Protein AF-A0A1R2CJC9-F1 (afdb_monomer)

Sequence (174 aa):
MSKDKLKISDLPPLEEIMQRQLKRQVALAQNEPDPAEVVKGRMSMVFSFLFQNFNLMEKKDKYLMKSTARQVAQYGFLSIISPIYLNIKLGKIAFGRIFDLPKSWRFGIRTTIYAVPLLLHWKYTSDVYNHITYYLADKYMERVQLFMKFNDPKIMNPYIEIEENEENEDSDAL

Foldseek 3Di:
DPPQADELVNADDLVVLVVVLVVVLCVVCVPPPDSVVVSVVLLVVLVVVCVVPVLLADSSLNNHVVVVVVVLVVLVVCLAVVLVVVLVVVCVVCVNCLVVDDPVVNCVVSCCSNVVSVVVSVVVNVVSVSSSSSRSCSVCSVLVVVCVVPVDSCSSPVCSVVVVVVVVVVVVVD

Secondary structure (DSSP, 8-state):
---S---GGGSPPHHHHHHHHHHHHHHHHTT-S-HHHHHHHHHHHHHHHHHHTGGGS-HHHHHHHHHHHHHHHHHHHHHHHHHHHHHHHHHHHTTTGGGGS-HHHHHHHHHHHHHHHHHHHHHHHHHHHHHHHHHHHHHHHHHHHHHHHH--HHHH-TTHHHHHHHHHHHHTT-

Mean predicted aligned error: 8.98 Å

Radius of gyration: 22.83 Å; Cα contacts (8 Å, |Δi|>4): 104; chains: 1; bounding box: 56×35×64 Å

Solvent-accessible surface area (backbone atoms only — not comparable to full-atom values): 9688 Å² total; per-residue (Å²): 131,90,84,60,77,51,50,79,89,74,51,76,58,59,69,59,52,50,50,53,47,49,54,55,46,51,70,71,26,75,87,47,97,56,48,67,63,52,52,52,51,53,43,52,51,42,51,52,50,46,66,77,42,48,84,50,46,45,69,37,59,50,44,31,52,54,54,47,53,51,50,49,51,51,45,50,52,45,30,53,50,52,29,54,53,49,57,58,46,48,46,60,74,49,72,47,52,61,74,74,44,58,70,68,58,45,47,50,54,52,49,49,49,46,47,52,41,43,52,52,42,51,50,52,48,51,56,53,50,49,44,52,51,51,52,50,34,72,70,40,44,66,30,53,55,49,25,76,73,68,71,43,66,54,59,57,18,82,56,51,74,60,51,54,54,52,55,52,55,66,60,76,73,114

Structure (mmCIF, N/CA/C/O backbone):
data_AF-A0A1R2CJC9-F1
#
_entry.id   AF-A0A1R2CJC9-F1
#
loop_
_atom_site.group_PDB
_atom_site.id
_atom_site.type_symbol
_atom_site.label_atom_id
_atom_site.label_alt_id
_atom_site.label_comp_id
_atom_site.label_asym_id
_atom_site.label_entity_id
_atom_site.label_seq_id
_atom_site.pdbx_PDB_ins_code
_atom_site.Cartn_x
_atom_site.Cartn_y
_atom_site.Cartn_z
_atom_site.occupancy
_atom_site.B_iso_or_equiv
_atom_site.auth_seq_id
_atom_site.auth_comp_id
_atom_site.auth_asym_id
_atom_site.auth_atom_id
_atom_site.pdbx_PDB_model_num
ATOM 1 N N . MET A 1 1 ? 15.014 -0.790 22.230 1.00 35.31 1 MET A N 1
ATOM 2 C CA . MET A 1 1 ? 14.670 -1.896 21.300 1.00 35.31 1 MET A CA 1
ATOM 3 C C . MET A 1 1 ? 13.463 -1.468 20.468 1.00 35.31 1 MET A C 1
ATOM 5 O O . MET A 1 1 ? 12.428 -1.183 21.043 1.00 35.31 1 MET A O 1
ATOM 9 N N . SER A 1 2 ? 13.620 -1.380 19.145 1.00 47.16 2 SER A N 1
ATOM 10 C CA . SER A 1 2 ? 12.663 -0.854 18.147 1.00 47.16 2 SER A CA 1
ATOM 11 C C . SER A 1 2 ? 11.371 -1.694 18.004 1.00 47.16 2 SER A C 1
ATOM 13 O O . SER A 1 2 ? 11.179 -2.351 16.982 1.00 47.16 2 SER A O 1
ATOM 15 N N . LYS A 1 3 ? 10.482 -1.700 19.007 1.00 53.47 3 LYS A N 1
ATOM 16 C CA . LYS A 1 3 ? 9.196 -2.435 18.971 1.00 53.47 3 LYS A CA 1
ATOM 17 C C . LYS A 1 3 ? 8.036 -1.671 18.302 1.00 53.47 3 LYS A C 1
ATOM 19 O O . LYS A 1 3 ? 6.925 -2.201 18.242 1.00 53.47 3 LYS A O 1
ATOM 24 N N . ASP A 1 4 ? 8.292 -0.478 17.759 1.00 61.38 4 ASP A N 1
ATOM 25 C CA . ASP A 1 4 ? 7.231 0.419 17.260 1.00 61.38 4 ASP A CA 1
ATOM 26 C C . ASP A 1 4 ? 7.163 0.566 15.739 1.00 61.38 4 ASP A C 1
ATOM 28 O O . ASP A 1 4 ? 6.304 1.270 15.214 1.00 61.38 4 ASP A O 1
ATOM 32 N N . LYS A 1 5 ? 8.040 -0.121 15.002 1.00 75.38 5 LYS A N 1
ATOM 33 C CA . LYS A 1 5 ? 8.102 -0.028 13.538 1.00 75.38 5 LYS A CA 1
ATOM 34 C C . LYS A 1 5 ? 7.462 -1.251 12.893 1.00 75.38 5 LYS A C 1
ATOM 36 O O . LYS A 1 5 ? 8.167 -2.184 12.522 1.00 75.38 5 LYS A O 1
ATOM 41 N N . LEU A 1 6 ? 6.139 -1.226 12.761 1.00 79.56 6 LEU A N 1
ATOM 42 C CA . LEU A 1 6 ? 5.377 -2.255 12.053 1.00 79.56 6 LEU A CA 1
ATOM 43 C C . LEU A 1 6 ? 5.608 -2.144 10.534 1.00 79.56 6 LEU A C 1
ATOM 45 O O . LEU A 1 6 ? 5.527 -1.047 9.971 1.00 79.56 6 LEU A O 1
ATOM 49 N N . LYS A 1 7 ? 5.901 -3.264 9.867 1.00 82.62 7 LYS A N 1
ATOM 50 C CA . LYS A 1 7 ? 6.025 -3.358 8.402 1.00 82.62 7 LYS A CA 1
ATOM 51 C C . LYS A 1 7 ? 4.916 -4.227 7.814 1.00 82.62 7 LYS A C 1
ATOM 53 O O . LYS A 1 7 ? 4.301 -5.024 8.510 1.00 82.62 7 LYS A O 1
ATOM 58 N N . ILE A 1 8 ? 4.713 -4.122 6.499 1.00 79.31 8 ILE A N 1
ATOM 59 C CA . ILE A 1 8 ? 3.738 -4.944 5.758 1.00 79.31 8 ILE A CA 1
ATOM 60 C C . ILE A 1 8 ? 4.029 -6.443 5.924 1.00 79.31 8 ILE A C 1
ATOM 62 O O . ILE A 1 8 ? 3.106 -7.232 6.074 1.00 79.31 8 ILE A O 1
ATOM 66 N N . SER A 1 9 ? 5.308 -6.834 5.948 1.00 81.44 9 SER A N 1
ATOM 67 C CA . SER A 1 9 ? 5.735 -8.226 6.155 1.00 81.44 9 SER A CA 1
ATOM 68 C C . SER A 1 9 ? 5.327 -8.808 7.506 1.00 81.44 9 SER A C 1
ATOM 70 O O . SER A 1 9 ? 5.301 -10.024 7.654 1.00 81.44 9 SER A O 1
ATOM 72 N N . ASP A 1 10 ? 5.052 -7.946 8.483 1.00 83.06 10 ASP A N 1
ATOM 73 C CA . ASP A 1 10 ? 4.709 -8.342 9.846 1.00 83.06 10 ASP A CA 1
ATOM 74 C C . ASP A 1 10 ? 3.188 -8.503 10.008 1.00 83.06 10 ASP A C 1
ATOM 76 O O . ASP A 1 10 ? 2.711 -8.928 11.061 1.00 83.06 10 ASP A O 1
ATOM 80 N N . LEU A 1 11 ? 2.415 -8.144 8.976 1.00 84.31 11 LEU A N 1
ATOM 81 C CA . LEU A 1 11 ? 0.968 -8.299 8.962 1.00 84.31 11 LEU A CA 1
ATOM 82 C C . LEU A 1 11 ? 0.582 -9.762 8.702 1.00 84.31 11 LEU A C 1
ATOM 84 O O . LEU A 1 11 ? 1.264 -10.456 7.943 1.00 84.31 11 LEU A O 1
ATOM 88 N N . PRO A 1 12 ? -0.552 -10.227 9.258 1.00 84.25 12 PRO A N 1
ATOM 89 C CA . PRO A 1 12 ? -1.086 -11.546 8.938 1.00 84.25 12 PRO A CA 1
ATOM 90 C C . PRO A 1 12 ? -1.321 -11.691 7.427 1.00 84.25 12 PRO A C 1
ATOM 92 O O . PRO A 1 12 ? -1.635 -10.690 6.777 1.00 84.25 12 PRO A O 1
ATOM 95 N N . PRO A 1 13 ? -1.234 -12.902 6.854 1.00 86.25 13 PRO A N 1
ATOM 96 C CA . PRO A 1 13 ? -1.520 -13.125 5.442 1.00 86.25 13 PRO A CA 1
ATOM 97 C C . PRO A 1 13 ? -2.891 -12.567 5.044 1.00 86.25 13 PRO A C 1
ATOM 99 O O . PRO A 1 13 ? -3.869 -12.717 5.779 1.00 86.25 13 PRO A O 1
ATOM 102 N N . LEU A 1 14 ? -2.973 -11.952 3.861 1.00 81.81 14 LEU A N 1
ATOM 103 C CA . LEU A 1 14 ? -4.203 -11.333 3.354 1.00 81.81 14 LEU A CA 1
ATOM 104 C C . LEU A 1 14 ? -5.400 -12.297 3.398 1.00 81.81 14 LEU A C 1
ATOM 106 O O . LEU A 1 14 ? -6.487 -11.912 3.818 1.00 81.81 14 LEU A O 1
ATOM 110 N N . GLU A 1 15 ? -5.184 -13.552 3.014 1.00 82.88 15 GLU A N 1
ATOM 111 C CA . GLU A 1 15 ? -6.208 -14.602 3.011 1.00 82.88 15 GLU A CA 1
ATOM 112 C C . GLU A 1 15 ? -6.784 -14.851 4.406 1.00 82.88 15 GLU A C 1
ATOM 114 O O . GLU A 1 15 ? -7.993 -15.009 4.561 1.00 82.88 15 GLU A O 1
ATOM 119 N N . GLU A 1 16 ? -5.939 -14.826 5.436 1.00 85.19 16 GLU A N 1
ATOM 120 C CA . GLU A 1 16 ? -6.367 -15.018 6.817 1.00 85.19 16 GLU A CA 1
ATOM 121 C C . GLU A 1 16 ? -7.226 -13.840 7.295 1.00 85.19 16 GLU A C 1
ATOM 123 O O . GLU A 1 16 ? -8.278 -14.040 7.906 1.00 85.19 16 GLU A O 1
ATOM 128 N N . ILE A 1 17 ? -6.818 -12.607 6.968 1.00 82.06 17 ILE A N 1
ATOM 129 C CA . ILE A 1 17 ? -7.575 -11.392 7.304 1.00 82.06 17 ILE A CA 1
ATOM 130 C C . ILE A 1 17 ? -8.924 -11.399 6.581 1.00 82.06 17 ILE A C 1
ATOM 132 O O . ILE A 1 17 ? -9.961 -11.165 7.202 1.00 82.06 17 ILE A O 1
ATOM 136 N N . MET A 1 18 ? -8.930 -11.731 5.288 1.00 79.06 18 MET A N 1
ATOM 137 C CA . MET A 1 18 ? -10.156 -11.848 4.504 1.00 79.06 18 MET A CA 1
ATOM 138 C C . MET A 1 18 ? -11.086 -12.916 5.075 1.00 79.06 18 MET A C 1
ATOM 140 O O . MET A 1 18 ? -12.278 -12.665 5.206 1.00 79.06 18 MET A O 1
ATO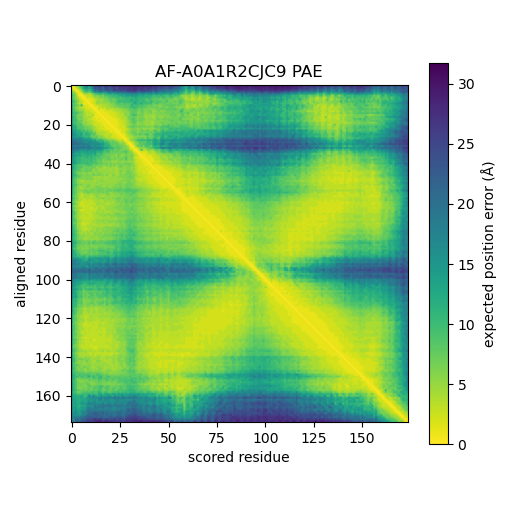M 144 N N . GLN A 1 19 ? -10.571 -14.083 5.469 1.00 82.38 19 GLN A N 1
ATOM 145 C CA . GLN A 1 19 ? -11.386 -15.128 6.090 1.00 82.38 19 GLN A CA 1
ATOM 146 C C . GLN A 1 19 ? -11.963 -14.691 7.440 1.00 82.38 19 GLN A C 1
ATOM 148 O O . GLN A 1 19 ? -13.132 -14.969 7.716 1.00 82.38 19 GLN A O 1
ATOM 153 N N . ARG A 1 20 ? -11.180 -14.004 8.283 1.00 81.50 20 ARG A N 1
ATOM 154 C CA . ARG A 1 20 ? -11.664 -13.457 9.563 1.00 81.50 20 ARG A CA 1
ATOM 155 C C . ARG A 1 20 ? -12.778 -12.441 9.346 1.00 81.50 20 ARG A C 1
ATOM 157 O O . ARG A 1 20 ? -13.830 -12.548 9.979 1.00 81.50 20 ARG A O 1
ATOM 164 N N . GLN A 1 21 ? -12.583 -11.514 8.413 1.00 75.88 21 GLN A N 1
ATOM 165 C CA . GLN A 1 21 ? -13.607 -10.542 8.058 1.00 75.88 21 GLN A CA 1
ATOM 166 C C . GLN A 1 21 ? -14.842 -11.202 7.462 1.00 75.88 21 GLN A C 1
ATOM 168 O O . GLN A 1 21 ? -15.946 -10.880 7.881 1.00 75.88 21 GLN A O 1
ATOM 173 N N . LEU A 1 22 ? -14.677 -12.155 6.544 1.00 74.44 22 LEU A N 1
ATOM 174 C CA . LEU A 1 22 ? -15.789 -12.872 5.933 1.00 74.44 22 LEU A CA 1
ATOM 175 C C . LEU A 1 22 ? -16.603 -13.616 6.996 1.00 74.44 22 LEU A C 1
ATOM 177 O O . LEU A 1 22 ? -17.820 -13.509 7.000 1.00 74.44 22 LEU A O 1
ATOM 181 N N . LYS A 1 23 ? -15.959 -14.293 7.956 1.00 80.25 23 LYS A N 1
ATOM 182 C CA . LYS A 1 23 ? -16.653 -14.949 9.078 1.00 80.25 23 LYS A CA 1
ATOM 183 C C . LYS A 1 23 ? -17.449 -13.957 9.931 1.00 80.25 23 LYS A C 1
ATOM 185 O O . LYS A 1 23 ? -18.612 -14.217 10.229 1.00 80.25 23 LYS A O 1
ATOM 190 N N . ARG A 1 24 ? -16.848 -12.819 10.301 1.00 73.50 24 ARG A N 1
ATOM 191 C CA . ARG A 1 24 ? -17.522 -11.756 11.075 1.00 73.50 24 ARG A CA 1
ATOM 192 C C . ARG A 1 24 ? -18.687 -11.142 10.301 1.00 73.50 24 ARG A C 1
ATOM 194 O O . ARG A 1 24 ? -19.759 -10.936 10.854 1.00 73.50 24 ARG A O 1
ATOM 201 N N . GLN A 1 25 ? -18.489 -10.880 9.017 1.00 69.12 25 GLN A N 1
ATOM 202 C CA . GLN A 1 25 ? -19.483 -10.251 8.156 1.00 69.12 25 GLN A CA 1
ATOM 203 C C . GLN A 1 25 ? -20.624 -11.211 7.826 1.00 69.12 25 GLN A C 1
ATOM 205 O O . GLN A 1 25 ? -21.766 -10.793 7.882 1.00 69.12 25 GLN A O 1
ATOM 210 N N . VAL A 1 26 ? -20.360 -12.499 7.586 1.00 68.56 26 VAL A N 1
ATOM 211 C CA . VAL A 1 26 ? -21.407 -13.525 7.432 1.00 68.56 26 VAL A CA 1
ATOM 212 C C . VAL A 1 26 ? -22.237 -13.643 8.710 1.00 68.56 26 VAL A C 1
ATOM 214 O O . VAL A 1 26 ? -23.455 -13.730 8.624 1.00 68.56 26 VAL A O 1
ATOM 217 N N . ALA A 1 27 ? -21.618 -13.575 9.893 1.00 73.19 27 ALA A N 1
ATOM 218 C CA . ALA A 1 27 ? -22.358 -13.567 11.156 1.00 73.19 27 ALA A CA 1
ATOM 219 C C . ALA A 1 27 ? -23.254 -12.321 11.321 1.00 73.19 27 ALA A C 1
ATOM 221 O O . ALA A 1 27 ? -24.340 -12.421 11.882 1.00 73.19 27 ALA A O 1
ATOM 222 N N . LEU A 1 28 ? -22.827 -11.159 10.815 1.00 66.06 28 LEU A N 1
ATOM 223 C CA . LEU A 1 28 ? -23.589 -9.904 10.886 1.00 66.06 28 LEU A CA 1
ATOM 224 C C . LEU A 1 28 ? -24.624 -9.751 9.757 1.00 66.06 28 LEU A C 1
ATOM 226 O O . LEU A 1 28 ? -25.643 -9.097 9.952 1.00 66.06 28 LEU A O 1
ATOM 230 N N . ALA A 1 29 ? -24.366 -10.346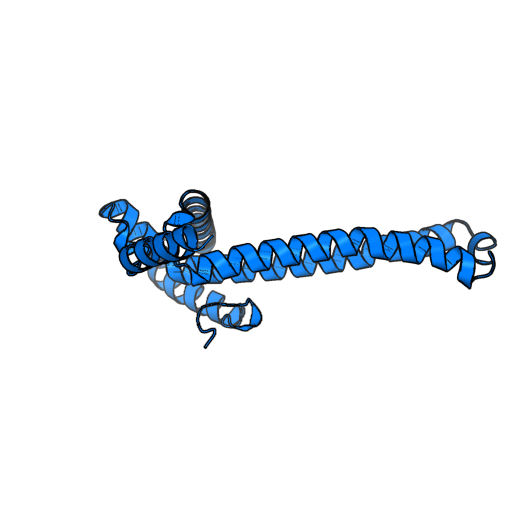 8.594 1.00 62.78 29 ALA A N 1
ATOM 231 C CA . ALA A 1 29 ? -25.146 -10.207 7.367 1.00 62.78 29 ALA A CA 1
ATOM 232 C C . ALA A 1 29 ? -26.063 -11.407 7.088 1.00 62.78 29 ALA A C 1
ATOM 234 O O . ALA A 1 29 ? -26.702 -11.444 6.043 1.00 62.78 29 ALA A O 1
ATOM 235 N N . GLN A 1 30 ? -26.179 -12.367 8.015 1.00 65.12 30 GLN A N 1
ATOM 236 C CA . GLN A 1 30 ? -27.136 -13.484 7.921 1.00 65.12 30 GLN A CA 1
ATOM 237 C C . GLN A 1 30 ? -28.584 -13.028 7.653 1.00 65.12 30 GLN A C 1
ATOM 239 O O . GLN A 1 30 ? -29.377 -13.814 7.145 1.00 65.12 30 GLN A O 1
ATOM 244 N N . ASN A 1 31 ? -28.907 -11.764 7.952 1.00 65.06 31 ASN A N 1
ATOM 245 C CA . ASN A 1 31 ? -30.219 -11.156 7.741 1.00 65.06 31 ASN A CA 1
ATOM 246 C C . ASN A 1 31 ? -30.231 -10.050 6.660 1.00 65.06 31 ASN A C 1
ATOM 248 O O . ASN A 1 31 ? -31.246 -9.373 6.516 1.00 65.06 31 ASN A O 1
ATOM 252 N N . GLU A 1 32 ? -29.131 -9.827 5.927 1.00 67.44 32 GLU A N 1
ATOM 253 C CA . GLU A 1 32 ? -29.031 -8.766 4.912 1.00 67.44 32 GLU A CA 1
ATOM 254 C C . GLU A 1 32 ? -29.092 -9.334 3.475 1.00 67.44 32 GLU A C 1
ATOM 256 O O . GLU A 1 32 ? -28.534 -10.400 3.210 1.00 67.44 32 GLU A O 1
ATOM 261 N N . PRO A 1 33 ? -29.763 -8.642 2.531 1.00 60.34 33 PRO A N 1
ATOM 262 C CA . PRO A 1 33 ? -30.023 -9.160 1.184 1.00 60.34 33 PRO A CA 1
ATOM 263 C C . PRO A 1 33 ? -28.785 -9.224 0.269 1.00 60.34 33 PRO A C 1
ATOM 265 O O . PRO A 1 33 ? -28.765 -10.059 -0.632 1.00 60.34 33 PRO A O 1
ATOM 268 N N . ASP A 1 34 ? -27.749 -8.404 0.503 1.00 74.50 34 ASP A N 1
ATOM 269 C CA . ASP A 1 34 ? -26.438 -8.513 -0.166 1.00 74.50 34 ASP A CA 1
ATOM 270 C C . ASP A 1 34 ? -25.282 -8.301 0.834 1.00 74.50 34 ASP A C 1
ATOM 272 O O . ASP A 1 34 ? -24.857 -7.170 1.096 1.00 74.50 34 ASP A O 1
ATOM 276 N N . PRO A 1 35 ? -24.726 -9.388 1.393 1.00 67.00 35 PRO A N 1
ATOM 277 C CA . PRO A 1 35 ? -23.630 -9.313 2.352 1.00 67.00 35 PRO A CA 1
ATOM 278 C C . PRO A 1 35 ? -22.373 -8.661 1.775 1.00 67.00 35 PRO A C 1
ATOM 280 O O . PRO A 1 35 ? -21.657 -7.959 2.486 1.00 67.00 35 PRO A O 1
ATOM 283 N N . ALA A 1 36 ? -22.068 -8.906 0.499 1.00 69.75 36 ALA A N 1
ATOM 284 C CA . ALA A 1 36 ? -20.789 -8.536 -0.095 1.00 69.75 36 ALA A CA 1
ATOM 285 C C . ALA A 1 36 ? -20.701 -7.030 -0.367 1.00 69.75 36 ALA A C 1
ATOM 287 O O . ALA A 1 36 ? -19.645 -6.420 -0.161 1.00 69.75 36 ALA A O 1
ATOM 288 N N . GLU A 1 37 ? -21.800 -6.421 -0.805 1.00 73.44 37 GLU A N 1
ATOM 289 C CA . GLU A 1 37 ? -21.871 -4.977 -1.027 1.00 73.44 37 GLU A CA 1
ATOM 290 C C . GLU A 1 37 ? -21.804 -4.202 0.298 1.00 73.44 37 GLU A C 1
ATOM 292 O O . GLU A 1 37 ? -21.051 -3.231 0.427 1.00 73.44 37 GLU A O 1
ATOM 297 N N . VAL A 1 38 ? -22.481 -4.707 1.330 1.00 72.50 38 VAL A N 1
ATOM 298 C CA . VAL A 1 38 ? -22.476 -4.126 2.680 1.00 72.50 38 VAL A CA 1
ATOM 299 C C . VAL A 1 38 ? -21.081 -4.179 3.305 1.00 72.50 38 VAL A C 1
ATOM 301 O O . VAL A 1 38 ? -20.627 -3.191 3.891 1.00 72.50 38 VAL A O 1
ATOM 304 N N . VAL A 1 39 ? -20.356 -5.294 3.135 1.00 70.69 39 VAL A N 1
ATOM 305 C CA . VAL A 1 39 ? -18.954 -5.425 3.572 1.00 70.69 39 VAL A CA 1
ATOM 306 C C . VAL A 1 39 ? -18.094 -4.326 2.951 1.00 70.69 39 VAL A C 1
ATOM 308 O O . VAL A 1 39 ? -17.382 -3.620 3.669 1.00 70.69 39 VAL A O 1
ATOM 311 N N . LYS A 1 40 ? -18.174 -4.156 1.624 1.00 74.94 40 LYS A N 1
ATOM 312 C CA . LYS A 1 40 ? -17.388 -3.149 0.895 1.00 74.94 40 LYS A CA 1
ATOM 313 C C . LYS A 1 40 ? -17.723 -1.731 1.352 1.00 74.94 40 LYS A C 1
ATOM 315 O O . LYS A 1 40 ? -16.808 -0.938 1.575 1.00 74.94 40 LYS A O 1
ATOM 320 N N . GLY A 1 41 ? -19.007 -1.427 1.544 1.00 78.19 41 GLY A N 1
ATOM 321 C CA . GLY A 1 41 ? -19.459 -0.129 2.048 1.00 78.19 41 GLY A CA 1
ATOM 322 C C . GLY A 1 41 ? -18.911 0.180 3.443 1.00 78.19 41 GLY A C 1
ATOM 323 O O . GLY A 1 41 ? -18.348 1.253 3.669 1.00 78.19 41 GLY A O 1
ATOM 324 N N . ARG A 1 42 ? -18.985 -0.786 4.369 1.00 76.75 42 ARG A N 1
ATOM 325 C CA . ARG A 1 42 ? -18.448 -0.642 5.735 1.00 76.75 42 ARG A CA 1
ATOM 326 C C . ARG A 1 42 ? -16.934 -0.446 5.736 1.00 76.75 42 ARG A C 1
ATOM 328 O O . ARG A 1 42 ? -16.434 0.429 6.437 1.00 76.75 42 ARG A O 1
ATOM 335 N N . MET A 1 43 ? -16.206 -1.204 4.918 1.00 79.31 43 MET A N 1
ATOM 336 C CA . MET A 1 43 ? -14.759 -1.034 4.773 1.00 79.31 43 MET A CA 1
ATOM 337 C C . MET A 1 43 ? -14.389 0.353 4.237 1.00 79.31 43 MET A C 1
ATOM 339 O O . MET A 1 43 ? -13.499 1.002 4.784 1.00 79.31 43 MET A O 1
ATOM 343 N N . SER A 1 44 ? -15.089 0.825 3.201 1.00 83.31 44 SER A N 1
ATOM 344 C CA . SER A 1 44 ? -14.873 2.158 2.628 1.00 83.31 44 SER A CA 1
ATOM 345 C C . SER A 1 44 ? -15.123 3.268 3.653 1.00 83.31 44 SER A C 1
ATOM 347 O O . SER A 1 44 ? -14.324 4.202 3.752 1.00 83.31 44 SER A O 1
ATOM 349 N N . MET A 1 45 ? -16.173 3.136 4.470 1.00 85.38 45 MET A N 1
ATOM 350 C CA . MET A 1 45 ? -16.481 4.074 5.552 1.00 85.38 45 MET A CA 1
ATOM 351 C C . MET A 1 45 ? -15.372 4.107 6.608 1.00 85.38 45 MET A C 1
ATOM 353 O O . MET A 1 45 ? -14.895 5.187 6.949 1.00 85.38 45 MET A O 1
ATOM 357 N N . VAL A 1 46 ? -14.937 2.940 7.099 1.00 86.69 46 VAL A N 1
ATOM 358 C CA . VAL A 1 46 ? -13.858 2.845 8.098 1.00 86.69 46 VAL A CA 1
ATOM 359 C C . VAL A 1 46 ? -12.585 3.479 7.554 1.00 86.69 46 VAL A C 1
ATOM 361 O O . VAL A 1 46 ? -11.981 4.314 8.219 1.00 86.69 46 VAL A O 1
ATOM 364 N N . PHE A 1 47 ? -12.200 3.142 6.325 1.00 84.88 47 PHE A N 1
ATOM 365 C CA . PHE A 1 47 ? -10.995 3.689 5.715 1.00 84.88 47 PHE A CA 1
ATOM 366 C C . PHE A 1 47 ? -11.089 5.209 5.531 1.00 84.88 47 PHE A C 1
ATOM 368 O O . PHE A 1 47 ? -10.167 5.927 5.904 1.00 84.88 47 PHE A O 1
ATOM 375 N N . SER A 1 48 ? -12.224 5.721 5.048 1.00 87.12 48 SER A N 1
ATOM 376 C CA . SER A 1 48 ? -12.447 7.167 4.906 1.00 87.12 48 SER A CA 1
ATOM 377 C C . SER A 1 48 ? -12.363 7.889 6.253 1.00 87.12 48 SER A C 1
ATOM 379 O O . SER A 1 48 ? -11.705 8.924 6.354 1.00 87.12 48 SER A O 1
ATOM 381 N N . PHE A 1 49 ? -12.960 7.313 7.301 1.00 89.25 49 PHE A N 1
ATOM 382 C CA . PHE A 1 49 ? -12.890 7.854 8.656 1.00 89.25 49 PHE A CA 1
ATOM 383 C C . PHE A 1 49 ? -11.450 7.892 9.178 1.00 89.25 49 PHE A C 1
ATOM 385 O O . PHE A 1 49 ? -11.023 8.916 9.706 1.00 89.25 49 PHE A O 1
ATOM 392 N N . LEU A 1 50 ? -10.692 6.805 9.006 1.00 89.12 50 LEU A N 1
ATOM 393 C CA . LEU A 1 50 ? -9.296 6.721 9.440 1.00 89.12 50 LEU A CA 1
ATOM 394 C C . LEU A 1 50 ? -8.400 7.721 8.703 1.00 89.12 50 LEU A C 1
ATOM 396 O O . LEU A 1 50 ? -7.522 8.313 9.320 1.00 89.12 50 LEU A O 1
ATOM 400 N N . PHE A 1 51 ? -8.632 7.959 7.409 1.00 86.56 51 PHE A N 1
ATOM 401 C CA . PHE A 1 51 ? -7.890 8.977 6.660 1.00 86.56 51 PHE A CA 1
ATOM 402 C C . PHE A 1 51 ? -8.189 10.396 7.142 1.00 86.56 51 PHE A C 1
ATOM 404 O O . PHE A 1 51 ? -7.271 11.205 7.255 1.00 86.56 51 PHE A O 1
ATOM 411 N N . GLN A 1 52 ? -9.454 10.697 7.440 1.00 88.00 52 GLN A N 1
ATOM 412 C CA . GLN A 1 52 ? -9.849 12.000 7.981 1.00 88.00 52 GLN A CA 1
ATOM 413 C C . GLN A 1 52 ? -9.337 12.204 9.412 1.00 88.00 52 GLN A C 1
ATOM 415 O O . GLN A 1 52 ? -8.945 13.309 9.774 1.00 88.00 52 GLN A O 1
ATOM 420 N N . ASN A 1 53 ? -9.292 11.132 10.204 1.00 89.06 53 ASN A N 1
ATOM 421 C CA . ASN A 1 53 ? -8.922 11.151 11.617 1.00 89.06 53 ASN A CA 1
ATOM 422 C C . ASN A 1 53 ? -7.596 10.426 11.867 1.00 89.06 53 ASN A C 1
ATOM 424 O O . ASN A 1 53 ? -7.451 9.692 12.845 1.00 89.06 53 ASN A O 1
ATOM 428 N N . PHE A 1 54 ? -6.614 10.636 10.988 1.00 86.06 54 PHE A N 1
ATOM 429 C CA . PHE A 1 54 ? -5.338 9.915 11.018 1.00 86.06 54 PHE A CA 1
ATOM 430 C C . PHE A 1 54 ? -4.603 10.048 12.362 1.00 86.06 54 PHE A C 1
ATOM 432 O O . PHE A 1 54 ? -3.935 9.114 12.798 1.00 86.06 54 PHE A O 1
ATOM 439 N N . ASN A 1 55 ? -4.765 11.178 13.055 1.00 85.19 55 ASN A N 1
ATOM 440 C CA . ASN A 1 55 ? -4.141 11.427 14.358 1.00 85.19 55 ASN A CA 1
ATOM 441 C C . ASN A 1 55 ? -4.680 10.506 15.468 1.00 85.19 55 ASN A C 1
ATOM 443 O O . ASN A 1 55 ? -3.928 10.162 16.377 1.00 85.19 55 ASN A O 1
ATOM 447 N N . LEU A 1 56 ? -5.935 10.050 15.355 1.00 86.19 56 LEU A N 1
ATOM 448 C CA . LEU A 1 56 ? -6.585 9.149 16.316 1.00 86.19 56 LEU A CA 1
ATOM 449 C C . LEU A 1 56 ? -6.161 7.682 16.156 1.00 86.19 56 LEU A C 1
ATOM 451 O O . LEU A 1 56 ? -6.607 6.828 16.917 1.00 86.19 56 LEU A O 1
ATOM 455 N N . MET A 1 57 ? -5.341 7.363 15.154 1.00 87.81 57 MET A N 1
ATOM 456 C CA . MET A 1 57 ? -4.788 6.022 14.983 1.00 87.81 57 MET A CA 1
ATOM 457 C C . MET A 1 57 ? -3.594 5.793 15.913 1.00 87.81 57 MET A C 1
ATOM 459 O O . MET A 1 57 ? -2.874 6.727 16.262 1.00 87.81 57 MET A O 1
ATOM 463 N N . GLU A 1 58 ? -3.333 4.532 16.254 1.00 89.06 58 GLU A N 1
ATOM 464 C CA . GLU A 1 58 ? -2.146 4.140 17.024 1.00 89.06 58 GLU A CA 1
ATOM 465 C C . GLU A 1 58 ? -0.845 4.486 16.268 1.00 89.06 58 GLU A C 1
ATOM 467 O O . GLU A 1 58 ? -0.748 4.285 15.049 1.00 89.06 58 GLU A O 1
ATOM 472 N N . LYS A 1 59 ? 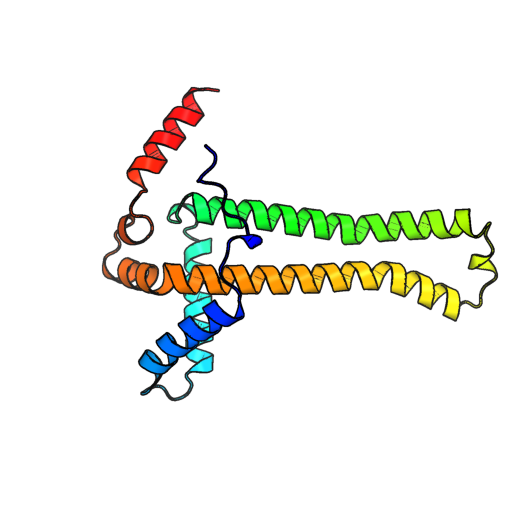0.201 4.942 16.981 1.00 87.44 59 LYS A N 1
ATOM 473 C CA . LYS A 1 59 ? 1.523 5.319 16.413 1.00 87.44 59 LYS A CA 1
ATOM 474 C C . LYS A 1 59 ? 2.110 4.263 15.474 1.00 87.44 59 LYS A C 1
ATOM 476 O O . LYS A 1 59 ? 2.652 4.601 14.419 1.00 87.44 59 LYS A O 1
ATOM 481 N N . LYS A 1 60 ? 1.933 2.980 15.800 1.00 86.50 60 LYS A N 1
ATOM 482 C CA . LYS A 1 60 ? 2.414 1.843 14.993 1.00 86.50 60 LYS A CA 1
ATOM 483 C C . LYS A 1 60 ? 1.727 1.749 13.632 1.00 86.50 60 LYS A C 1
ATOM 485 O O . LYS A 1 60 ? 2.400 1.541 12.622 1.00 86.50 60 LYS A O 1
ATOM 490 N N . ASP A 1 61 ? 0.412 1.948 13.585 1.00 89.44 61 ASP A N 1
ATOM 491 C CA . ASP A 1 61 ? -0.349 1.901 12.334 1.00 89.44 61 ASP A CA 1
ATOM 492 C C . ASP A 1 61 ? -0.121 3.176 11.507 1.00 89.44 61 ASP A C 1
ATOM 494 O O . ASP A 1 61 ? 0.046 3.101 10.287 1.00 89.44 61 ASP A O 1
ATOM 498 N N . LYS A 1 62 ? -0.000 4.339 12.172 1.00 88.88 62 LYS A N 1
ATOM 499 C CA . LYS A 1 62 ? 0.428 5.599 11.537 1.00 88.88 62 LYS A CA 1
ATOM 500 C C . LYS A 1 62 ? 1.785 5.416 10.844 1.00 88.88 62 LYS A C 1
ATOM 502 O O . LYS A 1 62 ? 1.962 5.816 9.689 1.00 88.88 62 LYS A O 1
ATOM 507 N N . TYR A 1 63 ? 2.742 4.779 11.523 1.00 88.94 63 TYR A N 1
ATOM 508 C CA . TYR A 1 63 ? 4.058 4.475 10.961 1.00 88.94 63 TYR A CA 1
ATOM 509 C C . TYR A 1 63 ? 3.977 3.501 9.783 1.00 88.94 63 TYR A C 1
ATOM 511 O O . TYR A 1 63 ? 4.591 3.759 8.746 1.00 88.94 63 TYR A O 1
ATOM 519 N N . LEU A 1 64 ? 3.202 2.418 9.908 1.00 89.94 64 LEU A N 1
ATOM 520 C CA . LEU A 1 64 ? 2.980 1.452 8.830 1.00 89.94 64 LEU A CA 1
ATOM 521 C C . LEU A 1 64 ? 2.473 2.149 7.560 1.00 89.94 64 LEU A C 1
ATOM 523 O O . LEU A 1 64 ? 3.038 1.945 6.483 1.00 89.94 64 LEU A O 1
ATOM 527 N N . MET A 1 65 ? 1.459 3.012 7.683 1.00 89.31 65 MET A N 1
ATOM 528 C CA . MET A 1 65 ? 0.900 3.755 6.550 1.00 89.31 65 MET A CA 1
ATOM 529 C C . MET A 1 65 ? 1.921 4.716 5.933 1.00 89.31 65 MET A C 1
ATOM 531 O O . MET A 1 65 ? 2.124 4.689 4.719 1.00 89.31 65 MET A O 1
ATOM 535 N N . LYS A 1 66 ? 2.621 5.518 6.750 1.00 89.56 66 LYS A N 1
ATOM 536 C CA . LYS A 1 66 ? 3.651 6.459 6.268 1.00 89.56 66 LYS A CA 1
ATOM 537 C C . LYS A 1 66 ? 4.811 5.738 5.575 1.00 89.56 66 LYS A C 1
ATOM 539 O O . LYS A 1 66 ? 5.230 6.131 4.486 1.00 89.56 66 LYS A O 1
ATOM 544 N N . SER A 1 67 ? 5.323 4.671 6.188 1.00 89.19 67 SER A N 1
ATOM 545 C CA . SER A 1 67 ? 6.412 3.851 5.642 1.00 89.19 67 SER A CA 1
ATOM 546 C C . SER A 1 67 ? 6.009 3.211 4.316 1.00 89.19 67 SER A C 1
ATOM 548 O O . SER A 1 67 ? 6.770 3.241 3.348 1.00 89.19 67 SER A O 1
ATOM 550 N N . THR A 1 68 ? 4.782 2.702 4.242 1.00 89.38 68 THR A N 1
ATOM 551 C CA . THR A 1 68 ? 4.248 2.089 3.028 1.00 89.38 68 THR A CA 1
ATOM 552 C C . THR A 1 68 ? 4.050 3.103 1.912 1.00 89.38 68 THR A C 1
ATOM 554 O O . THR A 1 68 ? 4.508 2.868 0.797 1.00 89.38 68 THR A O 1
ATOM 557 N N . ALA A 1 69 ? 3.429 4.248 2.200 1.00 89.88 69 ALA A N 1
ATOM 558 C CA . ALA A 1 69 ? 3.249 5.317 1.221 1.00 89.88 69 ALA A CA 1
ATOM 559 C C . ALA A 1 69 ? 4.599 5.770 0.647 1.00 89.88 69 ALA A C 1
ATOM 561 O O . ALA A 1 69 ? 4.741 5.933 -0.565 1.00 89.88 69 ALA A O 1
ATOM 562 N N . ARG A 1 70 ? 5.626 5.883 1.502 1.00 91.81 70 ARG A N 1
ATOM 563 C CA . ARG A 1 70 ? 6.993 6.184 1.069 1.00 91.81 70 ARG A CA 1
ATOM 564 C C . ARG A 1 70 ? 7.559 5.102 0.147 1.00 91.81 70 ARG A C 1
ATOM 566 O O . ARG A 1 70 ? 8.142 5.449 -0.875 1.00 91.81 70 ARG A O 1
ATOM 573 N N . GLN A 1 71 ? 7.397 3.822 0.478 1.00 90.12 71 GLN A N 1
ATOM 574 C CA . GLN A 1 71 ? 7.872 2.717 -0.366 1.00 90.12 71 GLN A CA 1
ATOM 575 C C . GLN A 1 71 ? 7.151 2.676 -1.716 1.00 90.12 71 GLN A C 1
ATOM 577 O O . GLN A 1 71 ? 7.798 2.554 -2.752 1.00 90.12 71 GLN A O 1
ATOM 582 N N . VAL A 1 72 ? 5.826 2.845 -1.721 1.00 92.62 72 VAL A N 1
ATOM 583 C CA . VAL A 1 72 ? 5.013 2.928 -2.943 1.00 92.62 72 VAL A CA 1
ATOM 584 C C . VAL A 1 72 ? 5.484 4.092 -3.812 1.00 92.62 72 VAL A C 1
ATOM 586 O O . VAL A 1 72 ? 5.742 3.891 -4.995 1.00 92.62 72 VAL A O 1
ATOM 589 N N . ALA A 1 73 ? 5.694 5.279 -3.237 1.00 92.19 73 ALA A N 1
ATOM 590 C CA . ALA A 1 73 ? 6.205 6.433 -3.974 1.00 92.19 73 ALA A CA 1
ATOM 591 C C . ALA A 1 73 ? 7.616 6.189 -4.540 1.00 92.19 73 ALA A C 1
ATOM 593 O O . ALA A 1 73 ? 7.883 6.500 -5.700 1.00 92.19 73 ALA A O 1
ATOM 594 N N . GLN A 1 74 ? 8.513 5.588 -3.751 1.00 92.69 74 GLN A N 1
ATOM 595 C CA . GLN A 1 74 ? 9.867 5.238 -4.192 1.00 92.69 74 GLN A CA 1
ATOM 596 C C . GLN A 1 74 ? 9.852 4.231 -5.347 1.00 92.69 74 GLN A C 1
ATOM 598 O O . GLN A 1 74 ? 10.550 4.427 -6.342 1.00 92.69 74 GLN A O 1
ATOM 603 N N . TYR A 1 75 ? 9.042 3.176 -5.254 1.00 91.81 75 TYR A N 1
ATOM 604 C CA . TYR A 1 75 ? 8.897 2.203 -6.333 1.00 91.81 75 TYR A CA 1
ATOM 605 C C . TYR A 1 75 ? 8.187 2.783 -7.552 1.00 91.81 75 TYR A C 1
ATOM 607 O O . TYR A 1 75 ? 8.577 2.456 -8.668 1.00 91.81 75 TYR A O 1
ATOM 615 N N . GLY A 1 76 ? 7.229 3.691 -7.369 1.00 91.38 76 GLY A N 1
ATOM 616 C CA . GLY A 1 76 ? 6.610 4.435 -8.465 1.00 91.38 76 GLY A CA 1
ATOM 617 C C . GLY A 1 76 ? 7.642 5.269 -9.219 1.00 91.38 76 GLY A C 1
ATOM 618 O O . GLY A 1 76 ? 7.757 5.171 -10.439 1.00 91.38 76 GLY 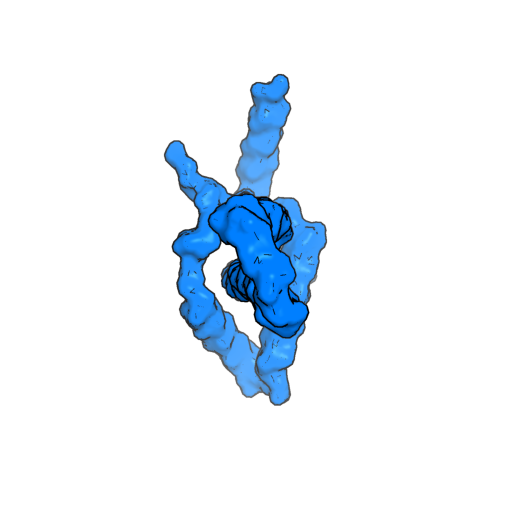A O 1
ATOM 619 N N . PHE A 1 77 ? 8.490 5.998 -8.495 1.00 93.75 77 PHE A N 1
ATOM 620 C CA . PHE A 1 77 ? 9.587 6.765 -9.082 1.00 93.75 77 PHE A CA 1
ATOM 621 C C . PHE A 1 77 ? 10.592 5.875 -9.832 1.00 93.75 77 PHE A C 1
ATOM 623 O O . PHE A 1 77 ? 10.951 6.163 -10.977 1.00 93.75 77 PHE A O 1
ATOM 630 N N . LEU A 1 78 ? 10.998 4.749 -9.235 1.00 92.31 78 LEU A N 1
ATOM 631 C CA . LEU A 1 78 ? 11.878 3.772 -9.884 1.00 92.31 78 LEU A CA 1
ATOM 632 C C . LEU A 1 78 ? 11.226 3.132 -11.116 1.00 92.31 78 LEU A C 1
ATOM 634 O O . LEU A 1 78 ? 11.900 2.937 -12.125 1.00 92.31 78 LEU A O 1
ATOM 638 N N . SER A 1 79 ? 9.915 2.880 -11.085 1.00 91.94 79 SER A N 1
ATOM 639 C CA . SER A 1 79 ? 9.176 2.320 -12.222 1.00 91.94 79 SER A CA 1
ATOM 640 C C . SER A 1 79 ? 9.188 3.229 -13.451 1.00 91.94 79 SER A C 1
ATOM 642 O O . SER A 1 79 ? 8.999 2.737 -14.555 1.00 91.94 79 SER A O 1
ATOM 644 N N . ILE A 1 80 ? 9.463 4.526 -13.282 1.00 91.62 80 ILE A N 1
ATOM 645 C CA . ILE A 1 80 ? 9.582 5.501 -14.373 1.00 91.62 80 ILE A CA 1
ATOM 646 C C . ILE A 1 80 ? 11.051 5.690 -14.768 1.00 91.62 80 ILE A C 1
ATOM 648 O O . ILE A 1 80 ? 11.398 5.632 -15.950 1.00 91.62 80 ILE A O 1
ATOM 652 N N . ILE A 1 81 ? 11.941 5.886 -13.791 1.00 92.50 81 ILE A N 1
ATOM 653 C CA . ILE A 1 81 ? 13.351 6.201 -14.059 1.00 92.50 81 ILE A CA 1
ATOM 654 C C . ILE A 1 81 ? 14.131 5.002 -14.581 1.00 92.50 81 ILE A C 1
ATOM 656 O O . ILE A 1 81 ? 14.940 5.156 -15.500 1.00 92.50 81 ILE A O 1
ATOM 660 N N . SER A 1 82 ? 13.897 3.808 -14.036 1.00 90.69 82 SER A N 1
ATOM 661 C CA . SER A 1 82 ? 14.614 2.606 -14.461 1.00 90.69 82 SER A CA 1
ATOM 662 C C . SER A 1 82 ? 14.393 2.300 -15.951 1.00 90.69 82 SER A C 1
ATOM 664 O O . SER A 1 82 ? 15.395 2.122 -16.646 1.00 90.69 82 SER A O 1
ATOM 666 N N . PRO A 1 83 ? 13.159 2.334 -16.502 1.00 90.44 83 PRO A N 1
ATOM 667 C CA . PRO A 1 83 ? 12.937 2.237 -17.947 1.00 90.44 83 PRO A CA 1
ATOM 668 C C . PRO A 1 83 ? 13.651 3.298 -18.780 1.00 90.44 83 PRO A C 1
ATOM 670 O O . PRO A 1 83 ? 14.213 2.973 -19.825 1.00 90.44 83 PRO A O 1
ATOM 673 N N . ILE A 1 84 ? 13.647 4.563 -18.338 1.00 89.88 84 ILE A N 1
ATOM 674 C CA . ILE A 1 84 ? 14.309 5.663 -19.056 1.00 89.88 84 ILE A CA 1
ATOM 675 C C . ILE A 1 84 ? 15.807 5.378 -19.163 1.00 89.88 84 ILE A C 1
ATOM 677 O O . ILE A 1 84 ? 16.376 5.413 -20.257 1.00 89.88 84 ILE A O 1
ATOM 681 N N . TYR A 1 85 ? 16.434 5.036 -18.038 1.00 90.06 85 TYR A N 1
ATOM 682 C CA . TYR A 1 85 ? 17.846 4.683 -17.997 1.00 90.06 85 TYR A CA 1
ATOM 683 C C . TYR A 1 85 ? 18.153 3.465 -18.876 1.00 90.06 85 TYR A C 1
ATOM 685 O O . TYR A 1 85 ? 19.107 3.487 -19.659 1.00 90.06 85 TYR A O 1
ATOM 693 N N . LEU A 1 86 ? 17.322 2.422 -18.788 1.00 88.62 86 LEU A N 1
ATOM 694 C CA . LEU A 1 86 ? 17.488 1.195 -19.559 1.00 88.62 86 LEU A CA 1
ATOM 695 C C . LEU A 1 86 ? 17.370 1.457 -21.064 1.00 88.62 86 LEU A C 1
ATOM 697 O O . LEU A 1 86 ? 18.199 0.970 -21.823 1.00 88.62 86 LEU A O 1
ATOM 701 N N . ASN A 1 87 ? 16.405 2.270 -21.500 1.00 85.94 87 ASN A N 1
ATOM 702 C CA . ASN A 1 87 ? 16.217 2.630 -22.906 1.00 85.94 87 ASN A CA 1
ATOM 703 C C . ASN A 1 87 ? 17.431 3.404 -23.462 1.00 85.94 87 ASN A C 1
ATOM 705 O O . ASN A 1 87 ? 17.920 3.095 -24.551 1.00 85.94 87 ASN A O 1
ATOM 709 N N . ILE A 1 88 ? 17.991 4.345 -22.688 1.00 85.31 88 ILE A N 1
ATOM 710 C CA . ILE A 1 88 ? 19.222 5.069 -23.060 1.00 85.31 88 ILE A CA 1
ATOM 711 C C . ILE A 1 88 ? 20.415 4.106 -23.159 1.00 85.31 88 ILE A C 1
ATOM 713 O O . ILE A 1 88 ? 21.204 4.172 -24.106 1.00 85.31 88 ILE A O 1
ATOM 717 N N . LYS A 1 89 ? 20.565 3.198 -22.186 1.00 84.88 89 LYS A N 1
ATOM 718 C CA . LYS A 1 89 ? 21.647 2.205 -22.170 1.00 84.88 89 LYS A CA 1
ATOM 719 C C . LYS A 1 89 ? 21.506 1.164 -23.272 1.00 84.88 89 LYS A C 1
ATOM 721 O O . LYS A 1 89 ? 22.532 0.777 -23.821 1.00 84.88 89 LYS A O 1
ATOM 726 N N . LEU A 1 90 ? 20.289 0.765 -23.641 1.00 82.94 90 LEU A N 1
ATOM 727 C CA . LEU A 1 90 ? 20.038 -0.195 -24.717 1.00 82.94 90 LEU A CA 1
ATOM 728 C C . LEU A 1 90 ? 20.692 0.280 -26.017 1.00 82.94 90 LEU A C 1
ATOM 730 O O . LEU A 1 90 ? 21.437 -0.470 -26.641 1.00 82.94 90 LEU A O 1
ATOM 734 N N . GLY A 1 91 ? 20.496 1.556 -26.372 1.00 73.25 91 GLY A N 1
ATOM 735 C CA . GLY A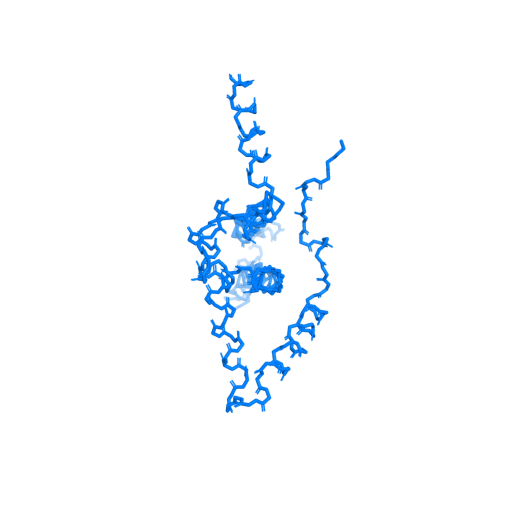 1 91 ? 21.107 2.158 -27.561 1.00 73.25 91 GLY A CA 1
ATOM 736 C C . GLY A 1 91 ? 22.639 2.117 -27.546 1.00 73.25 91 GLY A C 1
ATOM 737 O O . GLY A 1 91 ? 23.252 1.879 -28.586 1.00 73.25 91 GLY A O 1
ATOM 738 N N . LYS A 1 92 ? 23.254 2.281 -26.365 1.00 77.44 92 LYS A N 1
ATOM 739 C CA . LYS A 1 92 ? 24.713 2.196 -26.184 1.00 77.44 92 LYS A CA 1
ATOM 740 C C . LYS A 1 92 ? 25.227 0.752 -26.226 1.00 77.44 92 LYS A C 1
ATOM 742 O O . LYS A 1 92 ? 26.216 0.492 -26.897 1.00 77.44 92 LYS A O 1
ATOM 747 N N . ILE A 1 93 ? 24.562 -0.181 -25.539 1.00 78.31 93 ILE A N 1
ATOM 748 C CA . ILE A 1 93 ? 24.975 -1.594 -25.425 1.00 78.31 93 ILE A CA 1
ATOM 749 C C . ILE A 1 93 ? 24.844 -2.319 -26.762 1.00 78.31 93 ILE A C 1
ATOM 751 O O . ILE A 1 93 ? 25.711 -3.103 -27.131 1.00 78.31 93 ILE A O 1
ATOM 755 N N . ALA A 1 94 ? 23.790 -2.034 -27.523 1.00 76.81 94 ALA A N 1
ATOM 756 C CA . ALA A 1 94 ? 23.622 -2.629 -28.840 1.00 76.81 94 ALA A CA 1
ATOM 757 C C . ALA A 1 94 ? 24.490 -1.966 -29.921 1.00 76.81 94 ALA A C 1
ATOM 759 O O . ALA A 1 94 ? 24.301 -2.282 -31.092 1.00 76.81 94 ALA A O 1
ATOM 760 N N . PHE A 1 95 ? 25.384 -1.026 -29.575 1.00 74.12 95 PHE A N 1
ATOM 761 C CA . PHE A 1 95 ? 26.172 -0.238 -30.535 1.00 74.12 95 PHE A CA 1
ATOM 762 C C . PHE A 1 95 ? 25.309 0.374 -31.653 1.00 74.12 95 PHE A C 1
ATOM 764 O O . PHE A 1 95 ? 25.686 0.378 -32.819 1.00 74.12 95 PHE A O 1
ATOM 771 N N . GLY A 1 96 ? 24.096 0.823 -31.319 1.00 69.06 96 GLY A N 1
ATOM 772 C CA . GLY A 1 96 ? 23.149 1.343 -32.304 1.00 69.06 96 GLY A CA 1
ATOM 773 C C . GLY A 1 96 ? 22.401 0.297 -33.146 1.00 69.06 96 GLY A C 1
ATOM 774 O O . GLY A 1 96 ? 21.434 0.670 -33.797 1.00 69.06 96 GLY A O 1
ATOM 775 N N . ARG A 1 97 ? 22.708 -1.006 -33.060 1.00 72.94 97 ARG A N 1
ATOM 776 C CA . ARG A 1 97 ? 22.030 -2.072 -33.840 1.00 72.94 97 ARG A CA 1
ATOM 777 C C . ARG A 1 97 ? 20.533 -2.209 -33.564 1.00 72.94 97 ARG A C 1
ATOM 779 O O . ARG A 1 97 ? 19.786 -2.752 -34.369 1.00 72.94 97 ARG A O 1
ATOM 786 N N . ILE A 1 98 ? 20.052 -1.681 -32.437 1.00 68.38 98 ILE A N 1
ATOM 787 C CA . ILE A 1 98 ? 18.609 -1.573 -32.172 1.00 68.38 98 ILE A CA 1
ATOM 788 C C . ILE A 1 98 ? 17.921 -0.664 -33.198 1.00 68.38 98 ILE A C 1
ATOM 790 O O . ILE A 1 98 ? 16.745 -0.867 -33.484 1.00 68.38 98 ILE A O 1
ATOM 794 N N . PHE A 1 99 ? 18.619 0.323 -33.767 1.00 69.38 99 PHE A N 1
ATOM 795 C CA . PHE A 1 99 ? 18.074 1.195 -34.810 1.00 69.38 99 PHE A CA 1
ATOM 796 C C . PHE A 1 99 ? 17.962 0.504 -36.175 1.00 69.38 99 PHE A C 1
ATOM 798 O O . PHE A 1 99 ? 17.133 0.935 -36.979 1.00 69.38 99 PHE A O 1
ATOM 805 N N . ASP A 1 100 ? 18.686 -0.600 -36.375 1.00 76.62 100 ASP A N 1
ATOM 806 C CA . ASP A 1 100 ? 18.625 -1.429 -37.585 1.00 76.62 100 ASP A CA 1
ATOM 807 C C . ASP A 1 100 ? 17.430 -2.396 -37.567 1.00 76.62 100 ASP A C 1
ATOM 809 O O . ASP A 1 100 ? 17.019 -2.914 -38.604 1.00 76.62 100 ASP A O 1
ATOM 813 N N . LEU A 1 101 ? 16.814 -2.616 -36.399 1.00 80.94 101 LEU A N 1
ATOM 814 C CA . LEU A 1 101 ? 15.633 -3.468 -36.280 1.00 80.94 101 LEU A CA 1
ATOM 815 C C . LEU A 1 101 ? 14.411 -2.863 -37.001 1.00 80.94 101 LEU A C 1
ATOM 817 O O . LEU A 1 101 ? 14.228 -1.634 -37.031 1.00 80.94 101 LEU A O 1
ATOM 821 N N . PRO A 1 102 ? 13.487 -3.707 -37.499 1.00 87.62 102 PRO A N 1
ATOM 822 C CA . PRO A 1 102 ? 12.191 -3.256 -37.991 1.00 87.62 102 PRO A CA 1
ATOM 823 C C . PRO A 1 102 ? 11.464 -2.388 -36.956 1.00 87.62 102 PRO A C 1
ATOM 825 O O . PRO A 1 102 ? 11.571 -2.606 -35.745 1.00 87.62 102 PRO A O 1
ATOM 828 N N . LYS A 1 103 ? 10.700 -1.392 -37.422 1.00 85.12 103 LYS A N 1
ATOM 829 C CA . LYS A 1 103 ? 9.996 -0.440 -36.540 1.00 85.12 103 LYS A CA 1
ATOM 830 C C . LYS A 1 103 ? 9.102 -1.140 -35.506 1.00 85.12 103 LYS A C 1
ATOM 832 O O . LYS A 1 103 ? 9.076 -0.716 -34.355 1.00 85.12 103 LYS A O 1
ATOM 837 N N . SER A 1 104 ? 8.429 -2.226 -35.890 1.00 88.81 104 SER A N 1
ATOM 838 C CA . SER A 1 104 ? 7.578 -3.031 -35.001 1.00 88.81 104 SER A CA 1
ATOM 839 C C . SER A 1 104 ? 8.358 -3.671 -33.851 1.00 88.81 104 SER A C 1
ATOM 841 O O . SER A 1 104 ? 7.916 -3.619 -32.707 1.00 88.81 104 SER A O 1
ATOM 843 N N . TRP A 1 105 ? 9.552 -4.196 -34.123 1.00 85.38 105 TRP A N 1
ATOM 844 C CA . TRP A 1 105 ? 10.421 -4.803 -33.113 1.00 85.38 105 TRP A CA 1
ATOM 845 C C . TRP A 1 105 ? 10.984 -3.756 -32.151 1.00 85.38 105 TRP A C 1
ATOM 847 O O . TRP A 1 105 ? 10.965 -3.952 -30.938 1.00 85.38 105 TRP A O 1
ATOM 857 N N . ARG A 1 106 ? 11.408 -2.597 -32.673 1.00 84.00 106 ARG A N 1
ATOM 858 C CA . ARG A 1 106 ? 11.825 -1.454 -31.841 1.00 84.00 106 ARG A CA 1
ATOM 859 C C . ARG A 1 106 ? 10.713 -0.973 -30.920 1.00 84.00 106 ARG A C 1
ATOM 861 O O . ARG A 1 106 ? 10.973 -0.686 -29.753 1.00 84.00 106 ARG A O 1
ATOM 868 N N . PHE A 1 107 ? 9.500 -0.865 -31.455 1.00 86.69 107 PHE A N 1
ATOM 869 C CA . PHE A 1 107 ? 8.330 -0.485 -30.680 1.00 86.69 107 PHE A CA 1
ATOM 870 C C . PHE A 1 107 ? 8.046 -1.521 -29.592 1.00 86.69 107 PHE A C 1
ATOM 872 O O . PHE A 1 107 ? 7.968 -1.144 -28.433 1.00 86.69 107 PHE A O 1
ATOM 879 N N . GLY A 1 108 ? 8.006 -2.814 -29.930 1.00 89.38 108 GLY A N 1
ATOM 880 C CA . GLY A 1 108 ? 7.788 -3.890 -28.962 1.00 89.38 108 GLY A CA 1
ATOM 881 C C . GLY A 1 108 ? 8.795 -3.868 -27.811 1.00 89.38 108 GLY A C 1
ATOM 882 O O . GLY A 1 108 ? 8.397 -3.841 -26.652 1.00 89.38 108 GLY A O 1
ATOM 883 N N . ILE A 1 109 ? 10.095 -3.783 -28.114 1.00 86.69 109 ILE A N 1
ATOM 884 C CA . ILE A 1 109 ? 11.152 -3.732 -27.092 1.00 86.69 109 ILE A CA 1
ATOM 885 C C . ILE A 1 109 ? 10.973 -2.515 -26.179 1.00 86.69 109 ILE A C 1
ATOM 887 O O . ILE A 1 109 ? 10.998 -2.654 -24.958 1.00 86.69 109 ILE A O 1
ATOM 891 N N . ARG A 1 110 ? 10.763 -1.321 -26.748 1.00 85.62 110 ARG A N 1
ATOM 892 C CA . ARG A 1 110 ? 10.568 -0.101 -25.951 1.00 85.62 110 ARG A CA 1
ATOM 893 C C . ARG A 1 110 ? 9.311 -0.193 -25.098 1.00 85.62 110 ARG A C 1
ATOM 895 O O . ARG A 1 110 ? 9.383 0.075 -23.905 1.00 85.62 110 ARG A O 1
ATOM 902 N N . THR A 1 111 ? 8.193 -0.616 -25.676 1.00 89.81 111 THR A N 1
ATOM 903 C CA . THR A 1 111 ? 6.931 -0.784 -24.955 1.00 89.81 111 THR A CA 1
ATOM 904 C C . THR A 1 111 ? 7.093 -1.755 -23.793 1.00 89.81 111 THR A C 1
ATOM 906 O O . THR A 1 111 ? 6.686 -1.414 -22.691 1.00 89.81 111 THR A O 1
ATOM 909 N N . THR A 1 112 ? 7.768 -2.894 -23.969 1.00 90.62 112 THR A N 1
ATOM 910 C CA . THR A 1 112 ? 8.036 -3.841 -22.872 1.00 90.62 112 THR A CA 1
ATOM 911 C C . THR A 1 112 ? 8.887 -3.222 -21.760 1.00 90.62 112 THR A C 1
ATOM 913 O O . THR A 1 112 ? 8.575 -3.408 -20.585 1.00 90.62 112 THR A O 1
ATOM 916 N N . ILE A 1 113 ? 9.921 -2.445 -22.106 1.00 90.88 113 ILE A N 1
ATOM 917 C CA . ILE A 1 113 ? 10.799 -1.774 -21.130 1.00 90.88 113 ILE A CA 1
ATOM 918 C C . ILE A 1 113 ? 10.019 -0.810 -20.230 1.00 90.88 113 ILE A C 1
ATOM 920 O O . ILE A 1 113 ? 10.321 -0.722 -19.043 1.00 90.88 113 ILE A O 1
ATOM 924 N N . TYR A 1 114 ? 9.020 -0.109 -20.771 1.00 90.00 114 TYR A N 1
ATO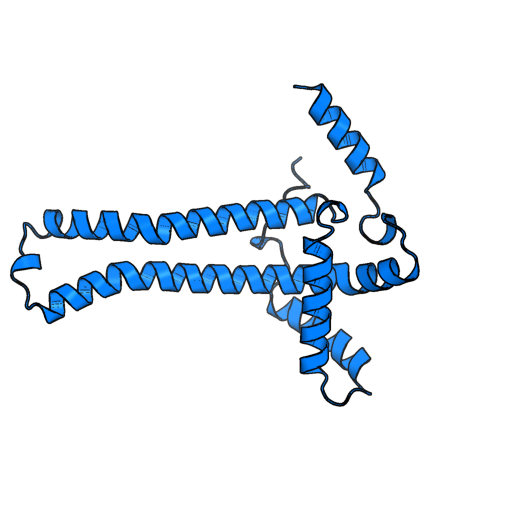M 925 C CA . TYR A 1 114 ? 8.177 0.803 -19.992 1.00 90.00 114 TYR A CA 1
ATOM 926 C C . TYR A 1 114 ? 6.995 0.093 -19.318 1.00 90.00 114 TYR A C 1
ATOM 928 O O . TYR A 1 114 ? 6.685 0.376 -18.165 1.00 90.00 114 TYR A O 1
ATOM 936 N N . ALA A 1 115 ? 6.345 -0.847 -20.004 1.00 92.69 115 ALA A N 1
ATOM 937 C CA . ALA A 1 115 ? 5.137 -1.503 -19.518 1.00 92.69 115 ALA A CA 1
ATOM 938 C C . ALA A 1 115 ? 5.416 -2.458 -18.353 1.00 92.69 115 ALA A C 1
ATOM 940 O O . ALA A 1 115 ? 4.654 -2.466 -17.392 1.00 92.69 115 ALA A O 1
ATOM 941 N N . VAL A 1 116 ? 6.499 -3.245 -18.397 1.00 93.19 116 VAL A N 1
ATOM 942 C CA . VAL A 1 116 ? 6.767 -4.254 -17.358 1.00 93.19 116 VAL A CA 1
ATOM 943 C C . VAL A 1 116 ? 6.964 -3.614 -15.976 1.00 93.19 116 VAL A C 1
ATOM 945 O O . VAL A 1 116 ? 6.270 -4.026 -15.046 1.00 93.19 116 VAL A O 1
ATOM 948 N N . PRO A 1 117 ? 7.819 -2.588 -15.796 1.00 92.94 117 PRO A N 1
ATOM 949 C CA . PRO A 1 117 ? 7.990 -1.960 -14.486 1.00 92.94 117 PRO A CA 1
ATOM 950 C C . PRO A 1 117 ? 6.726 -1.256 -13.986 1.00 92.94 117 PRO A C 1
ATOM 952 O O . PRO A 1 117 ? 6.440 -1.322 -12.793 1.00 92.94 117 PRO A O 1
ATOM 955 N N . LEU A 1 118 ? 5.933 -0.657 -14.883 1.00 92.12 118 LEU A N 1
ATOM 956 C CA . LEU A 1 118 ? 4.641 -0.061 -14.531 1.00 92.12 118 LEU A CA 1
ATOM 957 C C . LEU A 1 118 ? 3.627 -1.114 -14.066 1.00 92.12 118 LEU A C 1
ATOM 959 O O . LEU A 1 118 ? 2.969 -0.915 -13.048 1.00 92.12 118 LEU A O 1
ATOM 963 N N . LEU A 1 119 ? 3.527 -2.252 -14.760 1.00 94.06 119 LEU A N 1
ATOM 964 C CA . LEU A 1 119 ? 2.636 -3.351 -14.373 1.00 94.06 119 LEU A CA 1
ATOM 965 C C . LEU A 1 119 ? 3.046 -3.972 -13.033 1.00 94.06 119 LEU A C 1
ATOM 967 O O . LEU A 1 119 ? 2.189 -4.247 -12.195 1.00 94.06 119 LEU A O 1
ATOM 971 N N . LEU A 1 120 ? 4.350 -4.159 -12.805 1.00 93.06 120 LEU A N 1
ATOM 972 C CA . LEU A 1 120 ? 4.871 -4.645 -11.526 1.00 93.06 120 LEU A CA 1
ATOM 973 C C . LEU A 1 120 ? 4.579 -3.658 -10.391 1.00 93.06 120 LEU A C 1
ATOM 975 O O . LEU A 1 120 ? 4.149 -4.075 -9.317 1.00 93.06 120 LEU A O 1
ATOM 979 N N . HIS A 1 121 ? 4.763 -2.359 -10.634 1.00 92.69 121 HIS A N 1
ATOM 980 C CA . HIS A 1 121 ? 4.439 -1.323 -9.659 1.00 92.69 121 HIS A CA 1
ATOM 981 C C . HIS A 1 121 ? 2.938 -1.260 -9.354 1.00 92.69 121 HIS A C 1
ATOM 983 O O . HIS A 1 121 ? 2.562 -1.170 -8.185 1.00 92.69 121 HIS A O 1
ATOM 989 N N . TRP A 1 122 ? 2.082 -1.353 -10.376 1.00 93.94 122 TRP A N 1
ATOM 990 C CA . TRP A 1 122 ? 0.630 -1.395 -10.208 1.00 93.94 122 TRP A CA 1
ATOM 991 C C . TRP A 1 122 ? 0.204 -2.591 -9.359 1.00 93.94 122 TRP A C 1
ATOM 993 O O . TRP A 1 122 ? -0.518 -2.421 -8.378 1.00 93.94 122 TRP A O 1
ATOM 1003 N N . LYS A 1 123 ? 0.702 -3.789 -9.694 1.00 94.19 123 LYS A N 1
ATOM 1004 C CA . LYS A 1 123 ? 0.420 -5.010 -8.936 1.00 94.19 123 LYS A CA 1
ATOM 1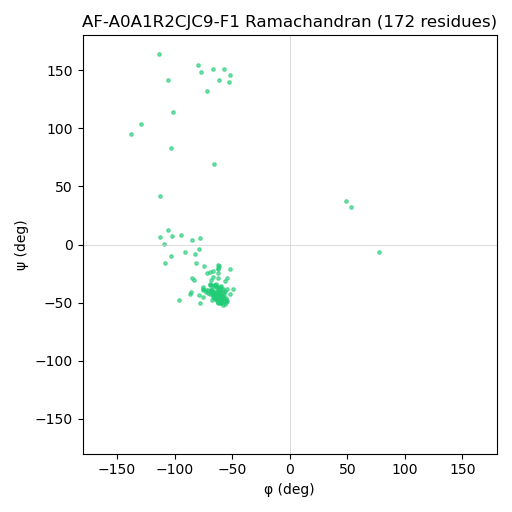005 C C . LYS A 1 123 ? 0.851 -4.868 -7.477 1.00 94.19 123 LYS A C 1
ATOM 1007 O O . LYS A 1 123 ? 0.031 -5.053 -6.589 1.00 94.19 123 LYS A O 1
ATOM 1012 N N . TYR A 1 124 ? 2.100 -4.463 -7.237 1.00 92.00 124 TYR A N 1
ATOM 1013 C CA . TYR A 1 124 ? 2.617 -4.244 -5.885 1.00 92.00 124 TYR A CA 1
ATOM 1014 C C . TYR A 1 124 ? 1.757 -3.249 -5.098 1.00 92.00 124 TYR A C 1
ATOM 1016 O O . TYR A 1 124 ? 1.363 -3.519 -3.968 1.00 92.00 124 TYR A O 1
ATOM 1024 N N . THR A 1 125 ? 1.439 -2.104 -5.704 1.00 91.75 125 THR A N 1
ATOM 1025 C CA . THR A 1 125 ? 0.644 -1.054 -5.058 1.00 91.75 125 THR A CA 1
ATOM 1026 C C . THR A 1 125 ? -0.761 -1.548 -4.733 1.00 91.75 125 THR A C 1
ATOM 1028 O O . THR A 1 125 ? -1.254 -1.275 -3.643 1.00 91.75 125 THR A O 1
ATOM 1031 N N . SER A 1 126 ? -1.389 -2.308 -5.633 1.00 90.44 126 SER A N 1
ATOM 1032 C CA . SER A 1 126 ? -2.712 -2.887 -5.402 1.00 90.44 126 SER A CA 1
ATOM 1033 C C . SER A 1 126 ? -2.697 -3.927 -4.281 1.00 90.44 126 SER A C 1
ATOM 1035 O O . SER A 1 126 ? -3.546 -3.858 -3.393 1.00 90.44 126 SER A O 1
ATOM 1037 N N . ASP A 1 127 ? -1.723 -4.839 -4.274 1.00 90.50 127 ASP A N 1
ATOM 1038 C CA . ASP A 1 127 ? -1.594 -5.883 -3.250 1.00 90.50 127 ASP A CA 1
ATOM 1039 C C . ASP A 1 127 ? -1.389 -5.260 -1.862 1.00 90.50 127 ASP A C 1
ATOM 1041 O O . ASP A 1 127 ? -2.093 -5.587 -0.906 1.00 90.50 127 ASP A O 1
ATOM 1045 N N . VAL A 1 128 ? -0.479 -4.289 -1.768 1.00 90.12 128 VAL A N 1
ATOM 1046 C CA . VAL A 1 128 ? -0.181 -3.569 -0.527 1.00 90.12 128 VAL A CA 1
ATOM 1047 C C . VAL A 1 128 ? -1.365 -2.725 -0.054 1.00 90.12 128 VAL A C 1
ATOM 1049 O O . VAL A 1 128 ? -1.687 -2.732 1.136 1.00 90.12 128 VAL A O 1
ATOM 1052 N N . TYR A 1 129 ? -2.034 -2.018 -0.968 1.00 89.12 129 TYR A N 1
ATOM 1053 C CA . TYR A 1 129 ? -3.231 -1.238 -0.654 1.00 89.12 129 TYR A CA 1
ATOM 1054 C C . TYR A 1 129 ? -4.329 -2.128 -0.074 1.00 89.12 129 TYR A C 1
ATOM 1056 O O . TYR A 1 129 ? -4.880 -1.815 0.982 1.00 89.12 129 TYR A O 1
ATOM 1064 N N . ASN A 1 130 ? -4.605 -3.261 -0.723 1.00 87.38 130 ASN A N 1
ATOM 1065 C CA . ASN A 1 130 ? -5.588 -4.221 -0.244 1.00 87.38 130 ASN A CA 1
ATOM 1066 C C . ASN A 1 130 ? -5.196 -4.734 1.143 1.00 87.38 130 ASN A C 1
ATOM 1068 O O . ASN A 1 130 ? -5.999 -4.662 2.069 1.00 87.38 130 ASN A O 1
ATOM 1072 N N . HIS A 1 131 ? -3.951 -5.177 1.320 1.00 88.38 131 HIS A N 1
ATOM 1073 C CA . HIS A 1 131 ? -3.477 -5.739 2.584 1.00 88.38 131 HIS A CA 1
ATOM 1074 C C . HIS A 1 131 ? -3.631 -4.771 3.759 1.00 88.38 131 HIS A C 1
ATOM 1076 O O . HIS A 1 131 ? -4.188 -5.146 4.792 1.00 88.38 131 HIS A O 1
ATOM 1082 N N . ILE A 1 132 ? -3.231 -3.509 3.579 1.00 88.94 132 ILE A N 1
ATOM 1083 C CA . ILE A 1 132 ? -3.403 -2.469 4.600 1.00 88.94 132 ILE A CA 1
ATOM 1084 C C . ILE A 1 132 ? -4.879 -2.176 4.844 1.00 88.94 132 ILE A C 1
ATOM 1086 O O . ILE A 1 132 ? -5.293 -2.073 5.995 1.00 88.94 132 ILE A O 1
ATOM 1090 N N . THR A 1 133 ? -5.680 -2.063 3.786 1.00 86.44 133 THR A N 1
ATOM 1091 C CA . THR A 1 133 ? -7.111 -1.760 3.909 1.00 86.44 133 THR A CA 1
ATOM 1092 C C . THR A 1 133 ? -7.830 -2.841 4.710 1.00 86.44 133 THR A C 1
ATOM 1094 O O . THR A 1 133 ? -8.557 -2.525 5.650 1.00 86.44 133 THR A O 1
ATOM 1097 N N . TYR A 1 134 ? -7.587 -4.115 4.398 1.00 86.56 134 TYR A N 1
ATOM 1098 C CA . TYR A 1 134 ? -8.170 -5.240 5.125 1.00 86.56 134 TYR A CA 1
ATOM 1099 C C . TYR A 1 134 ? -7.677 -5.302 6.574 1.00 86.56 134 TYR A C 1
ATOM 1101 O O . TYR A 1 134 ? -8.491 -5.471 7.481 1.00 86.56 134 TYR A O 1
ATOM 1109 N N . TYR A 1 135 ? -6.378 -5.110 6.816 1.00 89.31 135 TYR A N 1
ATOM 1110 C CA . TYR A 1 135 ? -5.820 -5.086 8.170 1.00 89.31 135 TYR A CA 1
ATOM 1111 C C . TYR A 1 135 ? -6.435 -3.970 9.030 1.00 89.31 135 TYR A C 1
ATOM 1113 O O . TYR A 1 135 ? -6.920 -4.228 10.133 1.00 89.31 135 TYR A O 1
ATOM 1121 N N . LEU A 1 136 ? -6.468 -2.737 8.517 1.00 89.00 136 LEU A N 1
ATOM 1122 C CA . LEU A 1 136 ? -7.014 -1.593 9.245 1.00 89.00 136 LEU A CA 1
ATOM 1123 C C . LEU A 1 136 ? -8.518 -1.728 9.459 1.00 89.00 136 LEU A C 1
ATOM 1125 O O . LEU A 1 136 ? -9.000 -1.446 10.552 1.00 89.00 136 LEU A O 1
ATOM 1129 N N . ALA A 1 137 ? -9.257 -2.201 8.456 1.00 85.69 137 ALA A N 1
ATOM 1130 C CA . ALA A 1 137 ? -10.678 -2.466 8.615 1.00 85.69 137 ALA A CA 1
ATOM 1131 C C . ALA A 1 137 ? -10.926 -3.540 9.686 1.00 85.69 137 ALA A C 1
ATOM 1133 O O . ALA A 1 137 ? -11.772 -3.340 10.549 1.00 85.69 137 ALA A O 1
ATOM 1134 N N . ASP A 1 138 ? -10.162 -4.636 9.708 1.00 86.19 138 ASP A N 1
ATOM 1135 C CA . ASP A 1 138 ? -10.331 -5.686 10.726 1.00 86.19 138 ASP A CA 1
ATOM 1136 C C . ASP A 1 138 ? -10.049 -5.174 12.149 1.00 86.19 138 ASP A C 1
ATOM 1138 O O . ASP A 1 138 ? -10.734 -5.566 13.095 1.00 86.19 138 ASP A O 1
ATOM 1142 N N . LYS A 1 139 ? -9.072 -4.270 12.296 1.00 88.94 139 LYS A N 1
ATOM 1143 C CA . LYS A 1 139 ? -8.671 -3.698 13.589 1.00 88.94 139 LYS A CA 1
ATOM 1144 C C . LYS A 1 139 ? -9.602 -2.587 14.083 1.00 88.94 139 LYS A C 1
ATOM 1146 O O . LYS A 1 139 ? -9.920 -2.538 15.269 1.00 88.94 139 LYS A O 1
ATOM 1151 N N . TYR A 1 140 ? -10.015 -1.681 13.200 1.00 89.31 140 TYR A N 1
ATOM 1152 C CA . TYR A 1 140 ? -10.705 -0.446 13.583 1.00 89.31 140 TYR A CA 1
ATOM 1153 C C . TYR A 1 140 ? -12.214 -0.472 13.353 1.00 89.31 140 TYR A C 1
ATOM 1155 O O . TYR A 1 140 ? -12.888 0.428 13.839 1.00 89.31 140 TYR A O 1
ATOM 1163 N N . MET A 1 141 ? -12.781 -1.465 12.662 1.00 86.69 141 MET A N 1
ATOM 1164 C CA . MET A 1 141 ? -14.212 -1.445 12.328 1.00 86.69 141 MET A CA 1
ATOM 1165 C C . MET A 1 141 ? -15.121 -1.326 13.558 1.00 86.69 141 MET A C 1
ATOM 1167 O O . MET A 1 141 ? -16.006 -0.473 13.576 1.00 86.69 141 MET A O 1
ATOM 1171 N N . GLU A 1 142 ? -14.875 -2.106 14.610 1.00 85.38 142 GLU A N 1
ATOM 1172 C CA . GLU A 1 142 ? -15.642 -2.002 15.861 1.00 85.38 142 GLU A CA 1
ATOM 1173 C C . GLU A 1 142 ? -15.354 -0.689 16.600 1.00 85.38 142 GLU A C 1
ATOM 1175 O O . GLU A 1 142 ? -16.270 -0.047 17.112 1.00 85.38 142 GLU A O 1
ATOM 1180 N N . ARG A 1 143 ? -14.093 -0.241 16.599 1.00 88.31 143 ARG A N 1
ATOM 1181 C CA . ARG A 1 143 ? -13.678 1.002 17.266 1.00 88.31 143 ARG A CA 1
ATOM 1182 C C . ARG A 1 143 ? -14.324 2.229 16.638 1.00 88.31 143 ARG A C 1
ATOM 1184 O O . ARG A 1 143 ? -14.811 3.079 17.367 1.00 88.31 143 ARG A O 1
ATOM 1191 N N . VAL A 1 144 ? -14.403 2.292 15.310 1.00 87.75 144 VAL A N 1
ATOM 1192 C CA . VAL A 1 144 ? -15.069 3.383 14.586 1.00 87.75 144 VAL A CA 1
ATOM 1193 C C . VAL A 1 144 ? -16.563 3.398 14.897 1.00 87.75 144 VAL A C 1
ATOM 1195 O O . VAL A 1 144 ? -17.121 4.459 15.157 1.00 87.75 144 VAL A O 1
ATOM 1198 N N . GLN A 1 145 ? -17.218 2.235 14.945 1.00 85.69 145 GLN A N 1
ATOM 1199 C CA . GLN A 1 145 ? -18.636 2.161 15.313 1.00 85.69 145 GLN A CA 1
ATOM 1200 C C . GLN A 1 145 ? -18.889 2.609 16.756 1.00 85.69 145 GLN A C 1
ATOM 1202 O O . GLN A 1 145 ? -19.864 3.310 17.022 1.00 85.69 145 GLN A O 1
ATOM 1207 N N . LEU A 1 146 ? -18.027 2.209 17.692 1.00 87.69 146 LEU A N 1
ATOM 1208 C CA . LEU A 1 146 ? -18.109 2.641 19.085 1.00 87.69 146 LEU A CA 1
ATOM 1209 C C . LEU A 1 146 ? -17.799 4.137 19.219 1.00 87.69 146 LEU A C 1
ATOM 1211 O O . LEU A 1 146 ? -18.523 4.847 19.912 1.00 87.69 146 LEU A O 1
ATOM 1215 N N . PHE A 1 147 ? -16.802 4.640 18.494 1.00 88.50 147 PHE A N 1
ATOM 1216 C CA . PHE A 1 147 ? -16.479 6.060 18.441 1.00 88.50 147 PHE A CA 1
ATOM 1217 C C . PHE A 1 147 ? -17.657 6.883 17.909 1.00 88.50 147 PHE A C 1
ATOM 1219 O O . PHE A 1 147 ? -18.020 7.876 18.519 1.00 88.50 147 PHE A O 1
ATOM 1226 N N . MET A 1 148 ? -18.336 6.448 16.845 1.00 85.75 148 MET A N 1
ATOM 1227 C CA . MET A 1 148 ? -19.529 7.145 16.341 1.00 85.75 148 MET A CA 1
ATOM 1228 C C . MET A 1 148 ? -20.689 7.180 17.351 1.00 85.75 148 MET A C 1
ATOM 1230 O O . MET A 1 148 ? -21.537 8.065 17.267 1.00 85.75 148 MET A O 1
ATOM 1234 N N . LYS A 1 149 ? -20.744 6.236 18.301 1.00 89.31 149 LYS A N 1
ATOM 1235 C CA . LYS A 1 149 ? -21.776 6.189 19.351 1.00 89.31 149 LYS A CA 1
ATOM 1236 C C . LYS A 1 149 ? -21.423 7.029 20.577 1.00 89.31 149 LYS A C 1
ATOM 1238 O O . LYS A 1 149 ? -22.301 7.680 21.131 1.00 89.31 149 LYS A O 1
ATOM 1243 N N . PHE A 1 150 ? -20.169 6.971 21.019 1.00 89.12 150 PHE A N 1
ATOM 1244 C CA . PHE A 1 150 ? -19.730 7.539 22.300 1.00 89.12 150 PHE A CA 1
ATOM 1245 C C . PHE A 1 150 ? -18.863 8.795 22.156 1.00 89.12 150 PHE A C 1
ATOM 1247 O O . PHE A 1 150 ? -18.698 9.528 23.123 1.00 89.12 150 PHE A O 1
ATOM 1254 N N . ASN A 1 151 ? -18.334 9.053 20.958 1.00 87.00 151 ASN A N 1
ATOM 1255 C CA . ASN A 1 151 ? -17.459 10.173 20.609 1.00 87.00 151 ASN A CA 1
ATOM 1256 C C . ASN A 1 151 ? -16.223 10.318 21.521 1.00 87.00 151 ASN A C 1
ATOM 1258 O O . ASN A 1 151 ? -15.762 11.427 21.776 1.00 87.00 151 ASN A O 1
ATOM 1262 N N . ASP A 1 152 ? -15.696 9.196 22.024 1.00 86.44 152 ASP A N 1
ATOM 1263 C CA . ASP A 1 152 ? -14.522 9.160 22.901 1.00 86.44 152 ASP A CA 1
ATOM 1264 C C . ASP A 1 152 ? -13.257 8.745 22.116 1.00 86.44 152 ASP A C 1
ATOM 1266 O O . ASP A 1 152 ? -13.165 7.594 21.670 1.00 86.44 152 ASP A O 1
ATOM 1270 N N . PRO A 1 153 ? -12.256 9.636 21.961 1.00 84.88 153 PRO A N 1
ATOM 1271 C CA . PRO A 1 153 ? -10.989 9.348 21.283 1.00 84.88 153 PRO A CA 1
ATOM 1272 C C . PRO A 1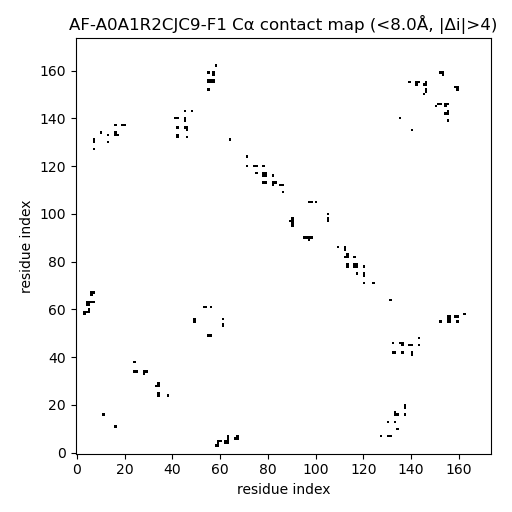 153 ? -10.227 8.132 21.829 1.00 84.88 153 PRO A C 1
ATOM 1274 O O . PRO A 1 153 ? -9.538 7.453 21.061 1.00 84.88 153 PRO A O 1
ATOM 1277 N N . LYS A 1 154 ? -10.378 7.800 23.119 1.00 87.19 154 LYS A N 1
ATOM 1278 C CA . LYS A 1 154 ? -9.693 6.655 23.747 1.00 87.19 154 LYS A CA 1
ATOM 1279 C C . LYS A 1 154 ? -10.163 5.309 23.198 1.00 87.19 154 LYS A C 1
ATOM 1281 O O . LYS A 1 154 ? -9.423 4.328 23.243 1.00 87.19 154 LYS A O 1
ATOM 1286 N N . ILE A 1 155 ? -11.367 5.259 22.625 1.00 86.62 155 ILE A N 1
ATOM 1287 C CA . ILE A 1 155 ? -11.899 4.071 21.941 1.00 86.62 155 ILE A CA 1
ATOM 1288 C C . ILE A 1 155 ? -11.090 3.771 20.674 1.00 86.62 155 ILE A C 1
ATOM 1290 O O . ILE A 1 155 ? -10.880 2.607 20.326 1.00 86.62 155 ILE A O 1
ATOM 1294 N N . MET A 1 156 ? -10.628 4.816 19.983 1.00 86.75 156 MET A N 1
ATOM 1295 C CA . MET A 1 156 ? -9.825 4.686 18.768 1.00 86.75 156 MET A CA 1
ATOM 1296 C C . MET A 1 156 ? -8.378 4.331 19.099 1.00 86.75 156 MET A C 1
ATOM 1298 O O . MET A 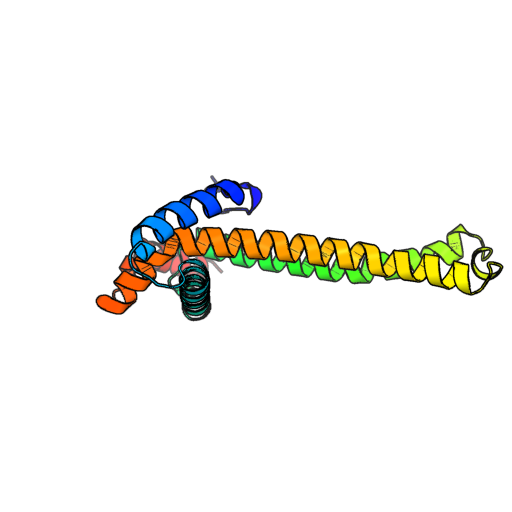1 156 ? -7.861 3.338 18.574 1.00 86.75 156 MET A O 1
ATOM 1302 N N . ASN A 1 157 ? -7.767 5.095 20.009 1.00 86.62 157 ASN A N 1
ATOM 1303 C CA . ASN A 1 157 ? -6.419 4.859 20.508 1.00 86.62 157 ASN A CA 1
ATOM 1304 C C . ASN A 1 157 ? -6.398 4.871 22.048 1.00 86.62 157 ASN A C 1
ATOM 1306 O O . ASN A 1 157 ? -6.392 5.945 22.653 1.00 86.62 157 ASN A O 1
ATOM 1310 N N . PRO A 1 158 ? -6.309 3.693 22.693 1.00 82.75 158 PRO A N 1
ATOM 1311 C CA . PRO A 1 158 ? -6.203 3.598 24.148 1.00 82.75 158 PRO A CA 1
ATOM 1312 C C . PRO A 1 158 ? -4.946 4.259 24.737 1.00 82.75 158 PRO A C 1
ATOM 1314 O O . PRO A 1 158 ? -4.903 4.517 25.935 1.00 82.75 158 PRO A O 1
ATOM 1317 N N . TYR A 1 159 ? -3.922 4.516 23.916 1.00 81.81 159 TYR A N 1
ATOM 1318 C CA . TYR A 1 159 ? -2.612 5.023 24.331 1.00 81.81 159 TYR A CA 1
ATOM 1319 C C . TYR A 1 159 ? -2.394 6.505 23.994 1.00 81.81 159 TYR A C 1
ATOM 1321 O O . TYR A 1 159 ? -1.265 6.982 24.076 1.00 81.81 159 TYR A O 1
ATOM 1329 N N . ILE A 1 160 ? -3.449 7.239 23.621 1.00 78.12 160 ILE A N 1
ATOM 1330 C CA . ILE A 1 160 ? -3.335 8.609 23.093 1.00 78.12 160 ILE A CA 1
ATOM 1331 C C . ILE A 1 160 ? -2.601 9.573 24.044 1.00 78.12 160 ILE A C 1
ATOM 1333 O O . ILE A 1 160 ? -1.730 10.310 23.606 1.00 78.12 160 ILE A O 1
ATOM 1337 N N . GLU A 1 161 ? -2.855 9.483 25.353 1.00 70.19 161 GLU A N 1
ATOM 1338 C CA . GLU A 1 161 ? -2.214 10.334 26.371 1.00 70.19 161 GLU A CA 1
ATOM 1339 C C . GLU A 1 161 ? -0.716 10.029 26.541 1.00 70.19 161 GLU A C 1
ATOM 1341 O O . GLU A 1 161 ? 0.072 10.906 26.880 1.00 70.19 161 GLU A O 1
ATOM 1346 N N . ILE A 1 162 ? -0.299 8.781 26.312 1.00 66.31 162 ILE A N 1
ATOM 1347 C CA . ILE A 1 162 ? 1.116 8.393 26.385 1.00 66.31 162 ILE A CA 1
ATOM 1348 C C . ILE A 1 162 ? 1.845 8.908 25.139 1.00 66.31 162 ILE A C 1
ATOM 1350 O O . ILE A 1 162 ? 2.957 9.415 25.239 1.00 66.31 162 ILE A O 1
ATOM 1354 N N . GLU A 1 163 ? 1.194 8.831 23.975 1.00 62.41 163 GLU A N 1
ATOM 1355 C CA . GLU A 1 163 ? 1.742 9.340 22.716 1.00 62.41 163 GLU A CA 1
ATOM 1356 C C . GLU A 1 163 ? 1.893 10.870 22.715 1.00 62.41 163 GLU A C 1
ATOM 1358 O O . GLU A 1 163 ? 2.918 11.356 22.247 1.00 62.41 163 GLU A O 1
ATOM 1363 N N . GLU A 1 164 ? 0.926 11.621 23.256 1.00 64.81 164 GLU A N 1
ATOM 1364 C CA . GLU A 1 164 ? 1.015 13.090 23.362 1.00 64.81 164 GLU A CA 1
ATOM 1365 C C . GLU A 1 164 ? 2.202 13.535 24.230 1.00 64.81 164 GLU A C 1
ATOM 1367 O O . GLU A 1 164 ? 2.893 14.494 23.893 1.00 64.81 164 GLU A O 1
ATOM 1372 N N . ASN A 1 165 ? 2.482 12.815 25.319 1.00 63.84 165 ASN A N 1
ATOM 1373 C CA . ASN A 1 165 ? 3.624 13.116 26.183 1.00 63.84 165 ASN A CA 1
ATOM 1374 C C . ASN A 1 165 ? 4.969 12.783 25.511 1.00 63.84 165 ASN A C 1
ATOM 1376 O O . ASN A 1 165 ? 5.904 13.571 25.615 1.00 63.84 165 ASN A O 1
ATOM 1380 N N . GLU A 1 166 ? 5.061 11.672 24.770 1.00 62.16 166 GLU A N 1
ATOM 1381 C CA . GLU A 1 166 ? 6.267 11.331 23.996 1.00 62.16 166 GLU A CA 1
ATOM 1382 C C . GLU A 1 166 ? 6.520 12.295 22.823 1.00 62.16 166 GLU A C 1
ATOM 1384 O O . GLU A 1 166 ? 7.670 12.619 22.538 1.00 62.16 166 GLU A O 1
ATOM 1389 N N . GLU A 1 167 ? 5.475 12.746 22.113 1.00 60.09 167 GLU A N 1
ATOM 1390 C CA . GLU A 1 167 ? 5.634 13.716 21.016 1.00 60.09 167 GLU A CA 1
ATOM 1391 C C . GLU A 1 167 ? 6.115 15.082 21.525 1.00 60.09 167 GLU A C 1
ATOM 1393 O O . GLU A 1 167 ? 6.927 15.717 20.851 1.00 60.09 167 GLU A O 1
ATOM 1398 N N . ASN A 1 168 ? 5.682 15.504 22.718 1.00 59.81 168 ASN A N 1
ATOM 1399 C CA . ASN A 1 168 ? 6.177 16.730 23.343 1.00 59.81 168 ASN A CA 1
ATOM 1400 C C . ASN A 1 168 ? 7.661 16.604 23.738 1.00 59.81 168 ASN A C 1
ATOM 1402 O O . ASN A 1 168 ? 8.451 17.484 23.397 1.00 59.81 168 ASN A O 1
ATOM 1406 N N . GLU A 1 169 ? 8.074 15.489 24.352 1.00 55.81 169 GLU A N 1
ATOM 1407 C CA . GLU A 1 169 ? 9.480 15.256 24.729 1.00 55.81 169 GLU A CA 1
ATOM 1408 C C . GLU A 1 169 ? 10.435 15.179 23.522 1.00 55.81 169 GLU A C 1
ATOM 1410 O O . GLU A 1 169 ? 11.524 15.752 23.563 1.00 55.81 169 GLU A O 1
ATOM 1415 N N . ASP A 1 170 ? 10.035 14.521 22.426 1.00 55.34 170 ASP A N 1
ATOM 1416 C CA . ASP A 1 170 ? 10.840 14.459 21.194 1.00 55.34 170 ASP A CA 1
ATOM 1417 C C . ASP A 1 170 ? 10.910 15.825 20.471 1.00 55.34 170 ASP A C 1
ATOM 1419 O O . ASP A 1 170 ? 11.842 16.068 19.698 1.00 55.34 170 ASP A O 1
ATOM 1423 N N . SER A 1 171 ? 9.937 16.718 20.700 1.00 53.84 171 SER A N 1
ATOM 1424 C CA . SER A 1 171 ? 9.887 18.058 20.096 1.00 53.84 171 SER A CA 1
ATOM 1425 C C . SER A 1 171 ? 10.726 19.104 20.836 1.00 53.84 171 SER A C 1
ATOM 1427 O O . SER A 1 171 ? 11.283 19.987 20.188 1.00 53.84 171 SER A O 1
ATOM 1429 N N . ASP A 1 172 ? 10.886 18.959 22.154 1.00 50.28 172 ASP A N 1
ATOM 1430 C CA . ASP A 1 172 ? 11.709 19.836 23.001 1.00 50.28 172 ASP A CA 1
ATOM 1431 C C . ASP A 1 172 ? 13.213 19.479 22.967 1.00 50.28 172 ASP A C 1
ATOM 1433 O O . ASP A 1 172 ? 14.051 20.206 23.505 1.00 50.28 172 ASP A O 1
ATOM 1437 N N . ALA A 1 173 ? 13.575 18.356 22.336 1.00 48.72 173 ALA A N 1
ATOM 1438 C CA . ALA A 1 173 ? 14.949 17.862 22.216 1.00 48.72 173 ALA A CA 1
ATOM 1439 C C . ALA A 1 173 ? 15.677 18.285 20.914 1.00 48.72 173 ALA A C 1
ATOM 1441 O O . ALA A 1 173 ? 16.781 17.793 20.647 1.00 48.72 173 ALA A O 1
ATOM 1442 N N . LEU A 1 174 ? 15.081 19.175 20.108 1.00 39.16 174 LEU A N 1
ATOM 1443 C CA . LEU A 1 174 ? 15.621 19.738 18.855 1.00 39.16 174 LEU A CA 1
ATOM 1444 C C . LEU A 1 174 ? 15.871 21.246 18.969 1.00 39.16 174 LEU A C 1
ATOM 1446 O O . LEU A 1 174 ? 16.872 21.698 18.364 1.00 39.16 174 LEU A O 1
#

Organism: NCBI:txid5963

Nearest PDB structures (foldseek):
  5c21-assembly1_B  TM=2.721E-01  e=1.547E+00  Escherichia coli
  6ixe-assembly1_A  TM=2.453E-01  e=4.441E+00  Homo sapiens

pLDDT: mean 81.41, std 11.54, range [35.31, 94.19]